Protein AF-A0A7K6KSQ8-F1 (afdb_monomer_lite)

Foldseek 3Di:
DPDPPPDPDPDVVVVVVQCVQQQKDWDPPPQPPPPPPDPDRDTDIDDPLDDDVCVVSVVVRDGCDPVCVPVDPNRPPPDPPPPPDDDD

InterPro domains:
  IPR000232 Heat shock factor (HSF)-type, DNA-binding [PF00447] (4-64)
  IPR036388 Winged helix-like DNA-binding domain superfamily [G3DSA:1.10.10.10] (2-66)
  IPR036390 Winged helix DNA-binding domain superfamily [SSF46785] (4-64)

pLDDT: mean 73.73, std 18.73, range [43.78, 95.0]

Radius of gyration: 16.79 Å; chains: 1; bounding box: 37×59×32 Å

Organism: NCBI:txid979223

Structure (mmCIF, N/CA/C/O backbone):
data_AF-A0A7K6KSQ8-F1
#
_entry.id   AF-A0A7K6KSQ8-F1
#
loop_
_atom_site.group_PDB
_atom_site.id
_atom_site.type_symbol
_atom_site.label_atom_id
_atom_site.label_alt_id
_atom_site.label_comp_id
_atom_site.label_asym_id
_atom_site.label_entity_id
_atom_site.label_seq_id
_atom_site.pdbx_PDB_ins_code
_atom_site.Cartn_x
_atom_site.Cartn_y
_atom_site.Cartn_z
_atom_site.occupancy
_atom_site.B_iso_or_equiv
_atom_site.auth_seq_id
_atom_site.auth_comp_id
_atom_site.auth_asym_id
_atom_site.auth_atom_id
_atom_site.pdbx_PDB_model_num
ATOM 1 N N . GLY A 1 1 ? 0.872 25.126 -4.473 1.00 43.88 1 GLY A N 1
ATOM 2 C CA . GLY A 1 1 ? 1.689 25.080 -3.242 1.00 43.88 1 GLY A CA 1
ATOM 3 C C . GLY A 1 1 ? 2.205 23.670 -3.025 1.00 43.88 1 GLY A C 1
ATOM 4 O O . GLY A 1 1 ? 1.530 22.748 -3.476 1.00 43.88 1 GLY A O 1
ATOM 5 N N . PRO A 1 2 ?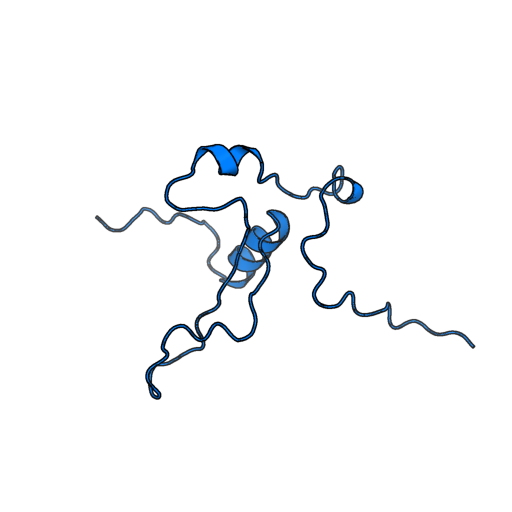 3.380 23.471 -2.401 1.00 50.12 2 PRO A N 1
ATOM 6 C CA . PRO A 1 2 ? 3.882 22.130 -2.114 1.00 50.12 2 PRO A CA 1
ATOM 7 C C . PRO A 1 2 ? 2.867 21.393 -1.235 1.00 50.12 2 PRO A C 1
ATOM 9 O O . PRO A 1 2 ? 2.323 21.973 -0.294 1.00 50.12 2 PRO A O 1
ATOM 12 N N . ALA A 1 3 ? 2.566 20.138 -1.578 1.00 52.28 3 ALA A N 1
ATOM 13 C CA . ALA A 1 3 ? 1.611 19.336 -0.825 1.00 52.28 3 ALA A CA 1
ATOM 14 C C . ALA A 1 3 ? 2.041 19.284 0.655 1.00 52.28 3 ALA A C 1
ATOM 16 O O . ALA A 1 3 ? 3.232 19.088 0.928 1.00 52.28 3 ALA A O 1
ATOM 17 N N . PRO A 1 4 ? 1.112 19.471 1.614 1.00 57.06 4 PRO A N 1
ATOM 18 C CA . PRO A 1 4 ? 1.435 19.415 3.036 1.00 57.06 4 PRO A CA 1
ATOM 19 C C . PRO A 1 4 ? 2.135 18.092 3.325 1.00 57.06 4 PRO A C 1
ATOM 21 O O . PRO A 1 4 ? 1.797 17.091 2.700 1.00 57.06 4 PRO A O 1
ATOM 24 N N . ARG A 1 5 ? 3.110 18.087 4.243 1.00 65.94 5 ARG A N 1
ATOM 25 C CA . ARG A 1 5 ? 3.863 16.897 4.680 1.00 65.94 5 ARG A CA 1
ATOM 26 C C . ARG A 1 5 ? 2.906 15.719 4.921 1.00 65.94 5 ARG A C 1
ATOM 28 O O . ARG A 1 5 ? 2.378 15.557 6.017 1.00 65.94 5 ARG A O 1
ATOM 35 N N . THR A 1 6 ? 2.678 14.902 3.891 1.00 76.56 6 THR A N 1
ATOM 36 C CA . THR A 1 6 ? 1.587 13.911 3.859 1.00 76.56 6 THR A CA 1
ATOM 37 C C . THR A 1 6 ? 1.830 12.778 4.849 1.00 76.56 6 THR A C 1
ATOM 39 O O . THR A 1 6 ? 0.901 12.095 5.277 1.00 76.56 6 THR A O 1
ATOM 42 N N . PHE A 1 7 ? 3.085 12.611 5.272 1.00 80.44 7 PHE A N 1
ATOM 43 C CA . PHE A 1 7 ? 3.505 11.630 6.254 1.00 80.44 7 PHE A CA 1
ATOM 44 C C . PHE A 1 7 ? 4.368 12.275 7.342 1.00 80.44 7 PHE A C 1
ATOM 46 O O . PHE A 1 7 ? 5.292 13.036 7.064 1.00 80.44 7 PHE A O 1
ATOM 53 N N . ARG A 1 8 ? 4.113 11.895 8.602 1.00 87.00 8 ARG A N 1
ATOM 54 C CA . ARG A 1 8 ? 4.971 12.245 9.752 1.00 87.00 8 ARG A CA 1
ATOM 55 C C . ARG A 1 8 ? 6.302 11.483 9.757 1.00 87.00 8 ARG A C 1
ATOM 57 O O . ARG A 1 8 ? 7.225 11.851 10.473 1.00 87.00 8 ARG A O 1
ATOM 64 N N . ALA A 1 9 ? 6.393 10.389 9.002 1.00 82.19 9 ALA A N 1
ATOM 65 C CA . ALA A 1 9 ? 7.590 9.565 8.950 1.00 82.19 9 ALA A CA 1
ATOM 66 C C . ALA A 1 9 ? 8.680 10.227 8.097 1.00 82.19 9 ALA A C 1
ATOM 68 O O . ALA A 1 9 ? 8.441 10.576 6.948 1.00 82.19 9 ALA A O 1
ATOM 69 N N . THR A 1 10 ? 9.891 10.316 8.641 1.00 85.38 10 THR A N 1
ATOM 70 C CA . THR A 1 10 ? 11.077 10.849 7.948 1.00 85.38 10 THR A CA 1
ATOM 71 C C . THR A 1 10 ? 11.851 9.775 7.185 1.00 85.38 10 THR A C 1
ATOM 73 O O . THR A 1 10 ? 12.580 10.068 6.246 1.00 85.38 10 THR A O 1
ATOM 76 N N . ARG A 1 11 ? 11.686 8.502 7.572 1.00 88.50 11 ARG A N 1
ATOM 77 C CA . ARG A 1 11 ? 12.386 7.364 6.963 1.00 88.50 11 ARG A CA 1
ATOM 78 C C . ARG A 1 11 ? 11.540 6.727 5.868 1.00 88.50 11 ARG A C 1
ATOM 80 O O . ARG A 1 11 ? 10.453 6.218 6.149 1.00 88.50 11 ARG A O 1
ATOM 87 N N . PHE A 1 12 ? 12.095 6.619 4.663 1.00 87.12 12 PHE A N 1
ATOM 88 C CA . PHE A 1 12 ? 11.445 5.968 3.520 1.00 87.12 12 PHE A CA 1
ATOM 89 C C . PHE A 1 12 ? 11.009 4.519 3.811 1.00 87.12 12 PHE A C 1
ATOM 91 O O . PHE A 1 12 ? 9.933 4.079 3.409 1.00 87.12 12 PHE A O 1
ATOM 98 N N . LEU A 1 13 ? 11.772 3.785 4.626 1.00 88.44 13 LEU A N 1
ATOM 99 C CA . LEU A 1 13 ? 11.412 2.422 5.031 1.00 88.44 13 LEU A CA 1
ATOM 100 C C . LEU A 1 13 ? 10.081 2.345 5.802 1.00 88.44 13 LEU A C 1
ATOM 102 O O . LEU A 1 13 ? 9.386 1.330 5.750 1.00 88.44 13 LEU A O 1
ATOM 106 N N . SER A 1 14 ? 9.690 3.412 6.507 1.00 91.88 14 SER A N 1
ATOM 107 C CA . SER A 1 14 ? 8.371 3.493 7.144 1.00 91.88 14 SER A CA 1
ATOM 108 C C . SER A 1 14 ? 7.247 3.560 6.114 1.00 91.88 14 SER A C 1
ATOM 110 O O . SER A 1 14 ? 6.217 2.919 6.318 1.00 91.88 14 SER A O 1
ATOM 112 N N . PHE A 1 15 ? 7.460 4.257 4.998 1.00 90.50 15 PHE A N 1
ATOM 113 C CA . PHE A 1 15 ? 6.521 4.296 3.879 1.00 90.50 15 PHE A CA 1
ATOM 114 C C . PHE A 1 15 ? 6.398 2.919 3.209 1.00 90.50 15 PHE A C 1
ATOM 116 O O . PHE A 1 15 ? 5.291 2.400 3.073 1.00 90.50 15 PHE A O 1
ATOM 123 N N . VAL A 1 16 ? 7.522 2.249 2.932 1.00 90.75 16 VAL A N 1
ATOM 124 C CA . VAL A 1 16 ? 7.531 0.878 2.381 1.00 90.75 16 VAL A CA 1
ATOM 125 C C . VAL A 1 16 ? 6.784 -0.111 3.284 1.00 90.75 16 VAL A C 1
ATOM 127 O O . VAL A 1 16 ? 5.982 -0.917 2.814 1.00 90.75 16 VAL A O 1
ATOM 130 N N . ARG A 1 17 ? 6.970 -0.032 4.608 1.00 90.94 17 ARG A N 1
ATOM 131 C CA . ARG A 1 17 ? 6.210 -0.872 5.552 1.00 90.94 17 ARG A CA 1
ATOM 132 C C . ARG A 1 17 ? 4.705 -0.631 5.469 1.00 90.94 17 ARG A C 1
ATOM 134 O O . ARG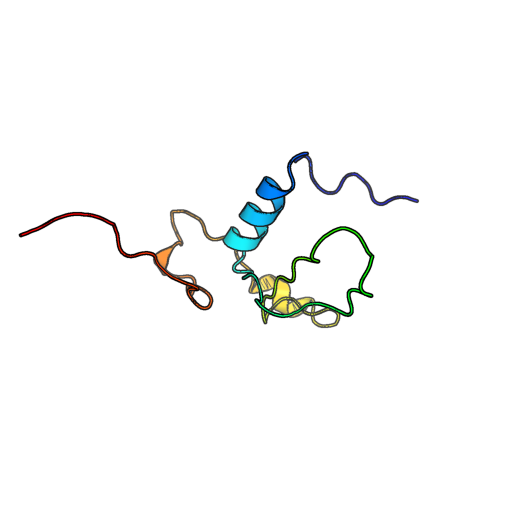 A 1 17 ? 3.935 -1.580 5.618 1.00 90.94 17 ARG A O 1
ATOM 141 N N . GLN A 1 18 ? 4.278 0.612 5.257 1.00 93.25 18 GLN A N 1
ATOM 142 C CA . GLN A 1 18 ? 2.863 0.931 5.080 1.00 93.25 18 GLN A CA 1
ATOM 143 C C . GLN A 1 18 ? 2.331 0.336 3.773 1.00 93.25 18 GLN A C 1
ATOM 145 O O . GLN A 1 18 ? 1.306 -0.338 3.822 1.00 93.25 18 GLN A O 1
ATOM 150 N N . LEU A 1 19 ? 3.058 0.463 2.658 1.00 93.31 19 LEU A N 1
ATOM 151 C CA . LEU A 1 19 ? 2.713 -0.191 1.388 1.00 93.31 19 LEU A CA 1
ATOM 152 C C . LEU A 1 19 ? 2.479 -1.700 1.571 1.00 93.31 19 LEU A C 1
ATOM 154 O O . LEU A 1 19 ? 1.414 -2.214 1.217 1.00 93.31 19 LEU A O 1
ATOM 158 N N . ASN A 1 20 ? 3.406 -2.388 2.240 1.00 91.19 20 ASN A N 1
ATOM 159 C CA . ASN A 1 20 ? 3.298 -3.826 2.502 1.00 91.19 20 ASN A CA 1
ATOM 160 C C . ASN A 1 20 ? 2.056 -4.184 3.341 1.00 91.19 20 ASN A C 1
ATOM 162 O O . ASN A 1 20 ? 1.381 -5.182 3.078 1.00 91.19 20 ASN A O 1
ATOM 166 N N . ARG A 1 21 ? 1.702 -3.364 4.343 1.00 93.00 21 ARG A N 1
ATOM 167 C CA . ARG A 1 21 ? 0.491 -3.574 5.163 1.00 93.00 21 ARG A CA 1
ATOM 168 C C . ARG A 1 21 ? -0.799 -3.422 4.360 1.00 93.00 21 ARG A C 1
ATOM 170 O O . ARG A 1 21 ? -1.791 -4.040 4.731 1.00 93.00 21 ARG A O 1
ATOM 177 N N . TYR A 1 22 ? -0.794 -2.637 3.289 1.00 93.81 22 TYR A N 1
ATOM 178 C CA . TYR A 1 22 ? -1.935 -2.462 2.386 1.00 93.81 22 TYR A CA 1
ATOM 179 C C . TYR A 1 22 ? -1.875 -3.380 1.153 1.00 93.81 22 TYR A C 1
ATOM 181 O O . TYR A 1 22 ? -2.672 -3.239 0.229 1.00 93.81 22 TYR A O 1
ATOM 189 N N . GLY A 1 23 ? -0.960 -4.355 1.141 1.00 91.50 23 GLY A N 1
ATOM 190 C CA . GLY A 1 23 ? -0.892 -5.377 0.097 1.00 91.50 23 GLY A CA 1
ATOM 191 C C . GLY A 1 23 ? -0.268 -4.908 -1.216 1.00 91.50 23 GLY A C 1
ATOM 192 O O . GLY A 1 23 ? -0.436 -5.582 -2.229 1.00 91.50 23 GLY A O 1
ATOM 193 N N . PHE A 1 24 ? 0.446 -3.782 -1.214 1.00 93.81 24 PHE A N 1
ATOM 194 C CA . PHE A 1 24 ? 1.331 -3.446 -2.324 1.00 93.81 24 PHE A CA 1
ATOM 195 C C . PHE A 1 24 ? 2.542 -4.378 -2.307 1.00 93.81 24 PHE A C 1
ATOM 197 O O . PHE A 1 24 ? 3.056 -4.717 -1.240 1.00 93.81 24 PHE A O 1
ATOM 204 N N . TYR A 1 25 ? 3.009 -4.762 -3.489 1.00 89.19 25 TYR A N 1
ATOM 205 C CA . TYR A 1 25 ? 4.218 -5.561 -3.667 1.00 89.19 25 TYR A CA 1
ATOM 206 C C . TYR A 1 25 ? 5.182 -4.850 -4.609 1.00 89.19 25 TYR A C 1
ATOM 208 O O . TYR A 1 25 ? 4.762 -4.128 -5.517 1.00 89.19 25 TYR A O 1
ATOM 216 N N . LYS A 1 26 ? 6.482 -5.047 -4.372 1.00 89.12 26 LYS A N 1
ATOM 217 C CA . LYS A 1 26 ? 7.533 -4.538 -5.252 1.00 89.12 26 LYS A CA 1
ATOM 218 C C . LYS A 1 26 ? 7.489 -5.315 -6.568 1.00 89.12 26 LYS A C 1
ATOM 220 O O . LYS A 1 26 ? 7.435 -6.541 -6.541 1.00 89.12 26 LYS A O 1
ATOM 225 N N . VAL A 1 27 ? 7.530 -4.610 -7.692 1.00 85.62 27 VAL A N 1
ATOM 226 C CA . VAL A 1 27 ? 7.625 -5.191 -9.036 1.00 85.62 27 VAL A CA 1
ATOM 227 C C . VAL A 1 27 ? 9.106 -5.231 -9.429 1.00 85.62 27 VAL A C 1
ATOM 229 O O . VAL A 1 27 ? 9.707 -4.167 -9.600 1.00 85.62 27 VAL A O 1
ATOM 232 N N . PRO A 1 28 ? 9.739 -6.416 -9.520 1.00 76.69 28 PRO A N 1
ATOM 233 C CA . PRO A 1 28 ? 11.105 -6.538 -10.022 1.00 76.69 28 PRO A CA 1
ATOM 234 C C . PRO A 1 28 ? 11.162 -6.185 -11.512 1.00 76.69 28 PRO A C 1
ATOM 236 O O . PRO A 1 28 ? 10.203 -6.431 -12.236 1.00 76.69 28 PRO A O 1
ATOM 239 N N . GLY A 1 29 ? 12.280 -5.627 -11.976 1.00 66.88 29 GLY A N 1
ATOM 240 C CA . GLY A 1 29 ? 12.525 -5.421 -13.410 1.00 66.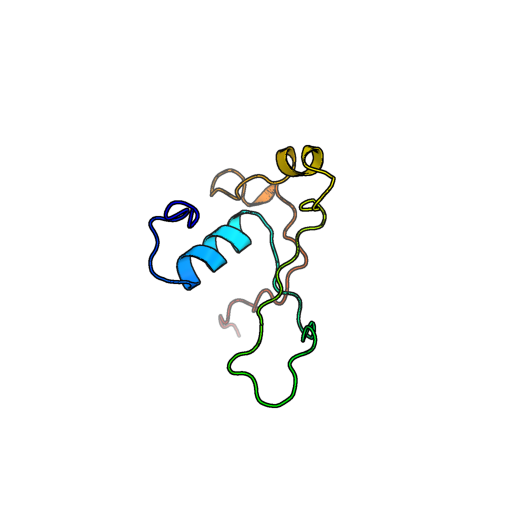88 29 GLY A CA 1
ATOM 241 C C . GLY A 1 29 ? 11.752 -4.273 -14.063 1.00 66.88 29 GLY A C 1
ATOM 242 O O . GLY A 1 29 ? 12.031 -3.950 -15.210 1.00 66.88 29 GLY A O 1
ATOM 243 N N . TRP A 1 30 ? 10.847 -3.595 -13.347 1.00 62.41 30 TRP A N 1
ATOM 244 C CA . TRP A 1 30 ? 10.307 -2.322 -13.818 1.00 62.41 30 TRP A CA 1
ATOM 245 C C . TRP A 1 30 ? 11.340 -1.222 -13.556 1.00 62.41 30 TRP A C 1
ATOM 247 O O . TRP A 1 30 ? 11.302 -0.506 -12.555 1.00 62.41 30 TRP A O 1
ATOM 257 N N . ILE A 1 31 ? 12.324 -1.149 -14.444 1.00 55.91 31 ILE A N 1
ATOM 258 C CA . ILE A 1 31 ? 13.211 -0.003 -14.592 1.00 55.91 31 ILE A CA 1
ATOM 259 C C . ILE A 1 31 ? 12.456 0.926 -15.536 1.00 55.91 31 ILE A C 1
ATOM 261 O O . ILE A 1 31 ? 12.533 0.786 -16.752 1.00 55.91 31 ILE A O 1
ATOM 265 N N . GLY A 1 32 ? 11.617 1.801 -14.983 1.00 48.97 32 GLY A N 1
ATOM 266 C CA . GLY A 1 32 ? 10.980 2.837 -15.788 1.00 48.97 32 GLY A CA 1
ATOM 267 C C . GLY A 1 32 ? 12.083 3.731 -16.330 1.00 48.97 32 GLY A C 1
ATOM 268 O O . GLY A 1 32 ? 12.638 4.479 -15.538 1.00 48.97 32 GLY A O 1
ATOM 269 N N . ALA A 1 33 ? 12.441 3.551 -17.606 1.00 49.50 33 ALA A N 1
ATOM 270 C CA . ALA A 1 33 ? 13.351 4.383 -18.394 1.00 49.50 33 ALA A CA 1
ATOM 271 C C . ALA A 1 33 ? 14.380 5.159 -17.551 1.00 49.50 33 ALA A C 1
ATOM 273 O O . ALA A 1 33 ? 14.400 6.387 -17.554 1.00 49.50 33 ALA A O 1
ATOM 274 N N . ALA A 1 34 ? 15.213 4.450 -16.784 1.00 48.38 34 ALA A N 1
ATOM 275 C CA . ALA A 1 34 ? 16.373 5.088 -16.191 1.00 48.38 34 ALA A CA 1
ATOM 276 C C . ALA A 1 34 ? 17.357 5.267 -17.342 1.00 48.38 34 ALA A C 1
ATOM 278 O O . ALA A 1 34 ? 18.008 4.313 -17.768 1.00 48.38 34 ALA A O 1
ATOM 279 N N . VAL A 1 35 ? 17.388 6.477 -17.896 1.00 48.47 35 VAL A N 1
ATOM 280 C CA . VAL A 1 35 ? 18.491 6.934 -18.737 1.00 48.47 35 VAL A CA 1
ATOM 281 C C . VAL A 1 35 ? 19.767 6.603 -17.966 1.00 48.47 35 VAL A C 1
ATOM 283 O O . VAL A 1 35 ? 19.875 6.945 -16.784 1.00 48.47 35 VAL A O 1
ATOM 286 N N . ALA A 1 36 ? 20.671 5.841 -18.581 1.00 45.19 36 ALA A N 1
ATOM 287 C CA . ALA A 1 36 ? 21.908 5.417 -17.940 1.00 45.19 36 ALA A CA 1
ATOM 288 C C . ALA A 1 36 ? 22.677 6.669 -17.490 1.00 45.19 36 ALA A C 1
ATOM 290 O O . ALA A 1 36 ? 23.210 7.397 -18.320 1.00 45.19 36 ALA A O 1
ATOM 291 N N . GLY A 1 37 ? 22.656 6.956 -16.187 1.00 51.91 37 GLY A N 1
ATOM 292 C CA . GLY A 1 37 ? 23.272 8.156 -15.622 1.00 51.91 37 GLY A CA 1
ATOM 293 C C . GLY A 1 37 ? 22.498 8.803 -14.477 1.00 51.91 37 GLY A C 1
ATOM 294 O O . GLY A 1 37 ? 23.119 9.508 -13.688 1.00 51.91 37 GLY A O 1
ATOM 295 N N . ASP A 1 38 ? 21.191 8.548 -14.331 1.00 52.47 38 ASP A N 1
ATOM 296 C CA . ASP A 1 38 ? 20.419 9.186 -13.258 1.00 52.47 38 ASP A CA 1
ATOM 297 C C . ASP A 1 38 ? 20.404 8.357 -11.961 1.00 52.47 38 ASP A C 1
ATOM 299 O O . ASP A 1 38 ? 20.233 7.132 -11.942 1.00 52.47 38 ASP A O 1
ATOM 303 N N . ALA A 1 39 ? 20.652 9.048 -10.857 1.00 50.16 39 ALA A N 1
ATOM 304 C CA . ALA A 1 39 ? 20.969 8.476 -9.564 1.00 50.16 39 ALA A CA 1
ATOM 305 C C . ALA A 1 39 ? 19.750 7.793 -8.917 1.00 50.16 39 ALA A C 1
ATOM 307 O O . ALA A 1 39 ? 18.854 8.437 -8.379 1.00 50.16 39 ALA A O 1
ATOM 308 N N . GLY A 1 40 ? 19.775 6.459 -8.867 1.00 54.84 40 GLY A N 1
ATOM 309 C CA . GLY A 1 40 ? 18.943 5.660 -7.966 1.00 54.84 40 GLY A CA 1
ATOM 310 C C . GLY A 1 40 ? 17.817 4.895 -8.658 1.00 54.84 40 GLY A C 1
ATOM 311 O O . GLY A 1 40 ? 16.908 5.454 -9.261 1.00 54.84 40 GLY A O 1
ATOM 312 N N . ALA A 1 41 ? 17.844 3.570 -8.517 1.00 68.88 41 ALA A N 1
ATOM 313 C CA . ALA A 1 41 ? 16.815 2.683 -9.042 1.00 68.88 41 ALA A CA 1
ATOM 314 C C . ALA A 1 41 ? 15.414 3.056 -8.513 1.00 68.88 41 ALA A C 1
ATOM 316 O O . ALA A 1 41 ? 15.112 2.870 -7.329 1.00 68.88 41 ALA A O 1
ATOM 317 N N . TRP A 1 42 ? 14.538 3.532 -9.400 1.00 74.88 42 TRP A N 1
ATOM 318 C CA . TRP A 1 42 ? 13.130 3.782 -9.099 1.00 74.88 42 TRP A CA 1
ATOM 319 C C . TRP A 1 42 ? 12.449 2.515 -8.564 1.00 74.88 42 TRP A C 1
ATOM 321 O O . TRP A 1 42 ? 12.479 1.446 -9.181 1.00 74.88 42 TRP A O 1
ATOM 331 N N . LEU A 1 43 ? 11.803 2.625 -7.402 1.00 83.81 43 LEU A N 1
ATOM 332 C CA . LEU A 1 43 ? 11.106 1.505 -6.776 1.00 83.81 43 LEU A CA 1
ATOM 333 C C . LEU A 1 43 ? 9.644 1.459 -7.207 1.00 83.81 43 LEU A C 1
ATOM 335 O O . LEU A 1 43 ? 8.823 2.261 -6.764 1.00 83.81 43 LEU A O 1
ATOM 339 N N . HIS A 1 44 ? 9.305 0.447 -7.996 1.00 87.38 44 HIS A N 1
ATOM 340 C CA . HIS A 1 44 ? 7.944 0.243 -8.471 1.00 87.38 44 HIS A CA 1
ATOM 341 C C . HIS A 1 44 ? 7.164 -0.674 -7.530 1.00 87.38 44 HIS A C 1
ATOM 343 O O . HIS A 1 44 ? 7.569 -1.806 -7.259 1.00 87.38 44 HIS A O 1
ATOM 349 N N . TYR A 1 45 ? 6.030 -0.176 -7.036 1.00 90.75 45 TYR A N 1
ATOM 350 C CA . TYR A 1 45 ? 5.085 -0.924 -6.210 1.00 90.75 45 TYR A CA 1
ATOM 351 C C . TYR A 1 45 ? 3.723 -0.976 -6.890 1.00 90.75 45 TYR A C 1
ATOM 353 O O . TYR A 1 45 ? 3.247 0.028 -7.416 1.00 90.75 45 TYR A O 1
ATOM 361 N N . ARG A 1 46 ? 3.068 -2.137 -6.841 1.00 91.00 46 ARG A N 1
ATOM 362 C CA . ARG A 1 46 ? 1.765 -2.351 -7.475 1.00 91.00 46 ARG A CA 1
ATOM 363 C C . ARG A 1 46 ? 0.757 -2.937 -6.496 1.00 91.00 46 ARG A C 1
ATOM 365 O O . ARG A 1 46 ? 1.088 -3.773 -5.660 1.00 91.00 46 ARG A O 1
ATOM 372 N N . ASN A 1 47 ? -0.494 -2.518 -6.653 1.00 92.69 47 ASN A N 1
ATOM 373 C CA . ASN A 1 47 ? -1.676 -3.185 -6.125 1.00 92.69 47 ASN A CA 1
ATOM 374 C C . ASN A 1 47 ? -2.754 -3.137 -7.226 1.00 92.69 47 ASN A C 1
ATOM 376 O O . ASN A 1 47 ? -3.073 -2.040 -7.678 1.00 92.69 47 ASN A O 1
ATOM 380 N N . PRO A 1 48 ? -3.331 -4.267 -7.677 1.00 92.00 48 PRO A N 1
ATOM 381 C CA . PRO A 1 48 ? -4.348 -4.279 -8.739 1.00 92.00 48 PRO A CA 1
ATOM 382 C C . PRO A 1 48 ? -5.576 -3.403 -8.453 1.00 92.00 48 PRO A C 1
ATOM 384 O O . PRO A 1 48 ? -6.277 -2.991 -9.373 1.00 92.00 48 PRO A O 1
ATOM 387 N N . ARG A 1 49 ? -5.837 -3.125 -7.171 1.00 94.44 49 ARG A N 1
ATOM 388 C CA . ARG A 1 49 ? -6.966 -2.321 -6.693 1.00 94.44 49 ARG A CA 1
ATOM 389 C C . ARG A 1 49 ? -6.617 -0.838 -6.521 1.00 94.44 49 ARG A C 1
ATOM 391 O O . ARG A 1 49 ? -7.448 -0.067 -6.066 1.00 94.44 49 ARG A O 1
ATOM 398 N N . PHE A 1 50 ? -5.390 -0.439 -6.845 1.00 95.00 50 PHE A N 1
ATOM 399 C CA . PHE A 1 50 ? -4.944 0.949 -6.838 1.00 95.00 50 PHE A CA 1
ATOM 400 C C . PHE A 1 50 ? -4.737 1.396 -8.289 1.00 95.00 50 PHE A C 1
ATOM 402 O O . PHE A 1 50 ? -3.755 1.010 -8.922 1.00 95.00 50 PHE A O 1
ATOM 409 N N . ARG A 1 51 ? -5.689 2.157 -8.843 1.00 93.75 51 ARG A N 1
ATOM 410 C CA . ARG A 1 51 ? -5.663 2.642 -10.236 1.00 93.75 51 ARG A CA 1
ATOM 411 C C . ARG A 1 51 ? -6.104 4.107 -10.288 1.00 93.75 51 ARG A C 1
ATOM 413 O O . ARG A 1 51 ? -7.032 4.475 -9.574 1.00 93.75 51 ARG A O 1
ATOM 420 N N . ARG A 1 52 ? -5.453 4.903 -11.149 1.00 92.44 52 ARG A N 1
ATOM 421 C CA . ARG A 1 52 ? -5.636 6.364 -11.274 1.00 92.44 52 ARG A CA 1
ATOM 422 C C . ARG A 1 52 ? -7.105 6.769 -11.428 1.00 92.44 52 ARG A C 1
ATOM 424 O O . ARG A 1 52 ? -7.571 7.621 -10.687 1.00 92.44 52 ARG A O 1
ATOM 431 N N . ASP A 1 53 ? -7.836 6.079 -12.296 1.00 94.62 53 ASP A N 1
ATOM 432 C CA . ASP A 1 53 ? -9.206 6.461 -12.672 1.00 94.62 53 ASP A CA 1
ATOM 433 C C . ASP A 1 53 ? -10.279 5.567 -12.024 1.00 94.62 53 ASP A C 1
ATOM 435 O O . ASP A 1 53 ? -11.425 5.526 -12.463 1.00 94.62 53 ASP A O 1
ATOM 439 N N . ARG A 1 54 ? -9.910 4.794 -10.991 1.00 94.94 54 ARG A N 1
ATOM 440 C CA . ARG A 1 54 ? -10.819 3.879 -10.276 1.00 94.94 54 ARG A CA 1
ATOM 441 C C . ARG A 1 54 ? -10.696 4.034 -8.758 1.00 94.94 54 ARG A C 1
ATOM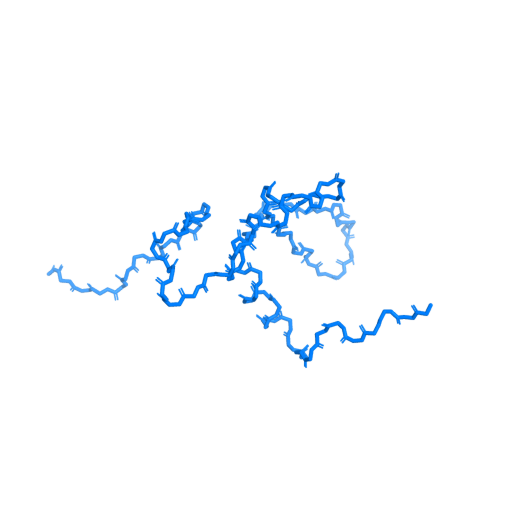 443 O O . ARG A 1 54 ? -10.213 3.117 -8.081 1.00 94.94 54 ARG A O 1
ATOM 450 N N . PRO A 1 55 ? -11.117 5.185 -8.202 1.00 94.44 55 PRO A N 1
ATOM 451 C CA . PRO A 1 55 ? -11.091 5.421 -6.760 1.00 94.44 55 PRO A CA 1
ATOM 452 C C . PRO A 1 55 ? -12.005 4.457 -5.992 1.00 94.44 55 PRO A C 1
ATOM 454 O O . PRO A 1 55 ? -11.734 4.146 -4.834 1.00 94.44 55 PRO A O 1
ATOM 457 N N . ASP A 1 56 ? -13.036 3.910 -6.641 1.00 94.94 56 ASP A N 1
ATOM 458 C CA . ASP A 1 56 ? -13.886 2.858 -6.088 1.00 94.94 56 ASP A CA 1
ATOM 459 C C . ASP A 1 56 ? -13.063 1.639 -5.648 1.00 94.94 56 ASP A C 1
ATOM 461 O O . ASP A 1 56 ? -13.311 1.059 -4.605 1.00 94.94 56 ASP A O 1
ATOM 465 N N . LEU A 1 57 ? -11.992 1.266 -6.344 1.00 93.62 57 LEU A N 1
ATOM 466 C CA . LEU A 1 57 ? -11.217 0.088 -5.950 1.00 93.62 57 LEU A CA 1
ATOM 467 C C . LEU A 1 57 ? -10.461 0.280 -4.620 1.00 93.62 57 LEU A C 1
ATOM 469 O O . LEU A 1 57 ? -10.102 -0.711 -3.972 1.00 93.62 57 LEU A O 1
ATOM 473 N N . LEU A 1 58 ? -10.291 1.525 -4.154 1.00 93.44 58 LEU A N 1
ATOM 474 C CA . LEU A 1 58 ? -9.600 1.841 -2.904 1.00 93.44 58 LEU A CA 1
ATOM 475 C C . LEU A 1 58 ? -10.316 1.271 -1.676 1.00 93.44 58 LEU A C 1
ATOM 477 O O . LEU A 1 58 ? -9.638 0.838 -0.742 1.00 93.44 58 LEU A O 1
ATOM 481 N N . PHE A 1 59 ? -11.656 1.168 -1.667 1.00 92.25 59 PHE A N 1
ATOM 482 C CA . PHE A 1 59 ? -12.370 0.613 -0.503 1.00 92.25 59 PHE A CA 1
ATOM 483 C C . PHE A 1 59 ? -11.988 -0.848 -0.230 1.00 92.25 59 PHE A C 1
ATOM 485 O O . PHE A 1 59 ? -12.085 -1.313 0.910 1.00 92.25 59 PHE A O 1
ATOM 492 N N . ARG A 1 60 ? -11.515 -1.562 -1.260 1.00 90.50 60 ARG A N 1
ATOM 493 C CA . ARG A 1 60 ? -11.066 -2.958 -1.198 1.00 90.50 60 ARG A CA 1
ATOM 494 C C . ARG A 1 60 ? -9.620 -3.106 -0.713 1.00 90.50 60 ARG A C 1
ATOM 496 O O . ARG A 1 60 ? -9.162 -4.236 -0.520 1.00 90.50 60 ARG A O 1
ATOM 503 N N . ILE A 1 61 ? -8.881 -2.010 -0.542 1.00 93.00 61 ILE A N 1
ATOM 504 C CA . ILE A 1 61 ? -7.528 -2.004 0.018 1.00 93.00 61 ILE A CA 1
ATOM 505 C C . ILE A 1 61 ? -7.647 -1.787 1.526 1.00 93.00 61 ILE A C 1
ATOM 507 O O . ILE A 1 61 ? -7.794 -0.669 2.014 1.00 93.00 61 ILE A O 1
ATOM 511 N N . LYS A 1 62 ? -7.607 -2.882 2.288 1.00 91.94 62 LYS A N 1
ATOM 512 C CA . LYS A 1 62 ? -7.672 -2.842 3.753 1.00 91.94 62 LYS A CA 1
ATOM 513 C C . LYS A 1 62 ?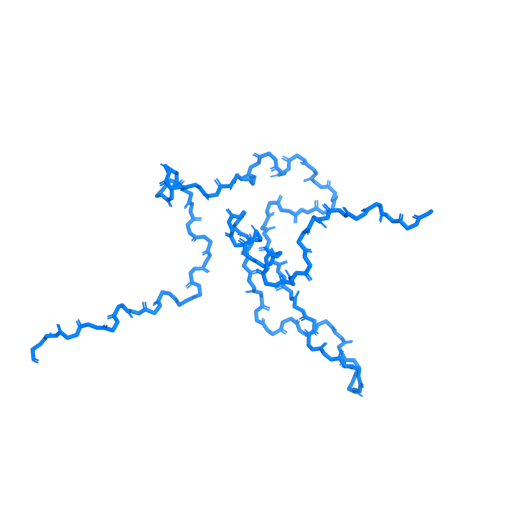 -6.307 -3.117 4.365 1.00 91.94 62 LYS A C 1
ATOM 515 O O . LYS A 1 62 ? -5.524 -3.918 3.855 1.00 91.94 62 LYS A O 1
ATOM 520 N N . ARG A 1 63 ? -6.037 -2.462 5.494 1.00 91.62 63 ARG A N 1
ATOM 521 C CA . ARG A 1 63 ? -4.814 -2.681 6.264 1.00 91.62 63 ARG A CA 1
ATOM 522 C C . ARG A 1 63 ? -4.804 -4.102 6.822 1.00 91.62 63 ARG A C 1
ATOM 524 O O . ARG A 1 63 ? -5.737 -4.511 7.510 1.00 91.62 63 ARG A O 1
ATOM 531 N N . ARG A 1 64 ? -3.705 -4.820 6.615 1.00 89.12 64 ARG A N 1
ATOM 532 C CA . ARG A 1 64 ? -3.402 -6.059 7.333 1.00 89.12 64 ARG A CA 1
ATOM 533 C C . ARG A 1 64 ? -3.087 -5.728 8.790 1.00 89.12 64 ARG A C 1
ATOM 535 O O . ARG A 1 64 ? -2.077 -5.090 9.093 1.00 89.12 64 ARG A O 1
ATOM 542 N N . THR A 1 65 ? -3.963 -6.151 9.690 1.00 87.81 65 THR A N 1
ATOM 543 C CA . THR A 1 65 ? -3.772 -6.087 11.145 1.00 87.81 65 THR A CA 1
ATOM 544 C C . THR A 1 65 ? -3.425 -7.474 11.682 1.00 87.81 65 THR A C 1
ATOM 546 O O . THR A 1 65 ? -3.508 -8.461 10.953 1.00 87.81 65 THR A O 1
ATOM 549 N N . ARG A 1 66 ? -3.031 -7.579 12.958 1.00 82.06 66 ARG A N 1
ATOM 550 C CA . ARG A 1 66 ? -2.828 -8.889 13.605 1.00 82.06 66 ARG A CA 1
ATOM 551 C C . ARG A 1 66 ? -4.111 -9.730 13.557 1.00 82.06 66 ARG A C 1
ATOM 553 O O . ARG A 1 66 ? -4.035 -10.901 13.218 1.00 82.06 66 ARG A O 1
ATOM 560 N N . ALA A 1 67 ? -5.262 -9.098 13.787 1.00 78.69 67 ALA A N 1
ATOM 561 C CA . ALA A 1 67 ? -6.574 -9.745 13.778 1.00 78.69 67 ALA A CA 1
ATOM 562 C C . ALA A 1 67 ? -7.006 -10.260 12.393 1.00 78.69 67 ALA A C 1
ATOM 564 O O . ALA A 1 67 ? -7.725 -11.246 12.306 1.00 78.69 67 ALA A O 1
ATOM 565 N N . ASN A 1 68 ? -6.561 -9.619 11.304 1.00 75.94 68 ASN A N 1
ATOM 566 C CA . ASN A 1 68 ? -7.004 -9.957 9.947 1.00 75.94 68 ASN A CA 1
ATOM 567 C C . ASN A 1 68 ? -5.876 -10.473 9.037 1.00 75.94 68 ASN A C 1
ATOM 569 O O . ASN A 1 68 ? -5.964 -10.402 7.810 1.00 75.94 68 ASN A O 1
ATOM 573 N N . ARG A 1 69 ? -4.777 -10.957 9.626 1.00 69.31 69 ARG A N 1
ATOM 574 C CA . ARG A 1 69 ? -3.589 -11.372 8.866 1.00 69.31 69 ARG A CA 1
ATOM 575 C C . ARG A 1 69 ? -3.862 -12.585 7.970 1.00 69.31 69 ARG A C 1
ATOM 577 O O . ARG A 1 69 ? -3.282 -12.661 6.896 1.00 69.31 69 ARG A O 1
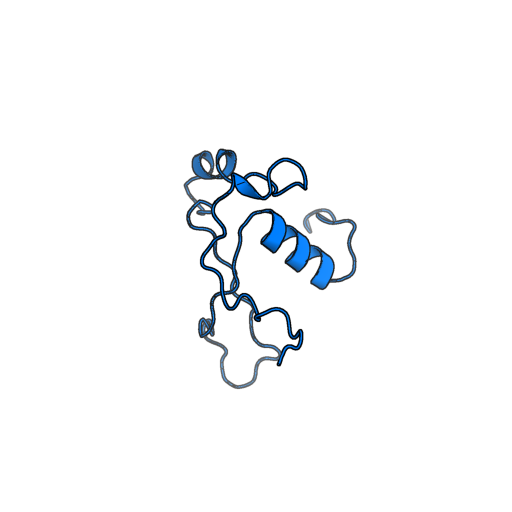ATOM 584 N N . HIS A 1 70 ? -4.763 -13.475 8.393 1.00 64.94 70 HIS A N 1
ATOM 585 C CA . HIS A 1 70 ? -5.097 -14.711 7.680 1.00 64.94 70 HIS A CA 1
ATOM 586 C C . HIS A 1 70 ? -6.213 -14.561 6.636 1.00 64.94 70 HIS A C 1
ATOM 588 O O . HIS A 1 70 ? -6.275 -15.372 5.721 1.00 64.94 70 HIS A O 1
ATOM 594 N N . ARG A 1 71 ? -7.082 -13.539 6.728 1.00 61.91 71 ARG A N 1
ATOM 595 C CA . ARG A 1 71 ? -8.218 -13.392 5.789 1.00 61.91 71 ARG A CA 1
ATOM 596 C C . ARG A 1 71 ? -7.929 -12.487 4.594 1.00 61.91 71 ARG A C 1
ATOM 598 O O . ARG A 1 71 ? -8.757 -12.375 3.695 1.00 61.91 71 ARG A O 1
ATOM 605 N N . LEU A 1 72 ? -6.785 -11.804 4.578 1.00 60.31 72 LEU A N 1
ATOM 606 C CA . LEU A 1 72 ? -6.368 -11.013 3.424 1.00 60.31 72 LEU A CA 1
ATOM 607 C C . LEU A 1 72 ? -5.429 -11.862 2.571 1.00 60.31 72 LEU A C 1
ATOM 609 O O . LEU A 1 72 ? -4.415 -12.315 3.105 1.00 60.31 72 LEU A O 1
ATOM 613 N N . PRO A 1 73 ? -5.715 -12.044 1.267 1.00 55.31 73 PRO A N 1
ATOM 614 C CA . PRO A 1 73 ? -4.844 -12.815 0.401 1.00 55.31 73 PRO A CA 1
ATOM 615 C C . PRO A 1 73 ? -3.449 -12.213 0.487 1.00 55.31 73 PRO A C 1
ATOM 617 O O . PRO A 1 73 ? -3.259 -10.998 0.308 1.00 55.31 73 PRO A O 1
ATOM 620 N N . ALA A 1 74 ? -2.482 -13.056 0.837 1.00 54.47 74 ALA A N 1
ATOM 621 C CA . ALA A 1 74 ? -1.085 -12.719 0.728 1.00 54.47 74 ALA A CA 1
ATOM 622 C C . ALA A 1 74 ? -0.832 -12.451 -0.760 1.00 54.47 74 ALA A C 1
ATOM 624 O O . ALA A 1 74 ? -0.745 -13.376 -1.556 1.00 54.47 74 ALA A O 1
ATOM 625 N N . GLY A 1 75 ? -0.854 -11.173 -1.164 1.00 54.00 75 GLY A N 1
ATOM 626 C CA . GLY A 1 75 ? -0.380 -10.745 -2.482 1.00 54.00 75 GLY A CA 1
ATOM 627 C C . GLY A 1 75 ? 0.916 -11.479 -2.834 1.00 54.00 75 GLY A C 1
ATOM 628 O O . GLY A 1 75 ? 1.645 -11.821 -1.899 1.00 54.00 75 GLY A O 1
ATOM 629 N N . PRO A 1 76 ? 1.145 -11.744 -4.134 1.00 52.72 76 PRO A N 1
ATOM 630 C CA . PRO A 1 76 ? 2.015 -12.805 -4.630 1.00 52.72 76 PRO A CA 1
ATOM 631 C C . PRO A 1 76 ? 3.281 -12.839 -3.797 1.00 52.72 76 PRO A C 1
ATOM 633 O O . PRO A 1 76 ? 4.050 -11.876 -3.768 1.00 52.72 76 PRO A O 1
ATOM 636 N N . GLU A 1 77 ? 3.387 -13.901 -3.009 1.00 48.94 77 GLU A N 1
ATOM 637 C CA . GLU A 1 77 ? 4.417 -14.060 -2.008 1.00 48.94 77 GLU A CA 1
ATOM 638 C C . GLU A 1 77 ? 5.756 -14.202 -2.712 1.00 48.94 77 GLU A C 1
ATOM 640 O O . GLU A 1 77 ? 6.223 -15.293 -3.022 1.00 48.94 77 GLU A O 1
ATOM 645 N N . GLY A 1 78 ? 6.390 -13.064 -2.978 1.00 48.47 78 GLY A N 1
ATOM 646 C CA . GLY A 1 78 ? 7.802 -13.008 -3.281 1.00 48.47 78 GLY A CA 1
ATOM 647 C C . GLY A 1 78 ? 8.550 -13.538 -2.068 1.00 48.47 78 GLY A C 1
ATOM 648 O O . GLY A 1 78 ? 8.799 -12.792 -1.125 1.00 48.47 78 GLY A O 1
ATOM 649 N N . ARG A 1 79 ? 8.873 -14.834 -2.108 1.00 50.34 79 ARG A N 1
ATOM 650 C CA . ARG A 1 79 ? 9.745 -15.550 -1.175 1.00 50.34 79 ARG A CA 1
ATOM 651 C C . ARG A 1 79 ? 9.337 -15.371 0.290 1.00 50.34 79 ARG A C 1
ATOM 653 O O . ARG A 1 79 ? 9.957 -14.609 1.034 1.00 50.34 79 ARG A O 1
ATOM 660 N N . ARG A 1 80 ? 8.390 -16.193 0.757 1.00 44.38 80 ARG A N 1
ATOM 661 C CA . ARG A 1 80 ? 8.517 -16.703 2.128 1.00 44.38 80 ARG A CA 1
ATOM 662 C C . ARG A 1 80 ? 9.868 -17.412 2.179 1.00 44.38 80 ARG A C 1
ATOM 664 O O . ARG A 1 80 ? 10.011 -18.504 1.642 1.00 44.38 80 ARG A O 1
ATOM 671 N N . ARG A 1 81 ? 10.891 -16.745 2.725 1.00 51.75 81 ARG A N 1
ATOM 672 C CA . ARG A 1 81 ? 12.098 -17.449 3.155 1.00 51.75 81 ARG A CA 1
ATOM 673 C C . ARG A 1 81 ? 11.604 -18.560 4.083 1.00 51.75 81 ARG A C 1
ATOM 675 O O . ARG A 1 81 ? 10.817 -18.235 4.981 1.00 51.75 81 ARG A O 1
ATOM 682 N N . PRO A 1 82 ? 11.980 -19.827 3.855 1.00 45.25 82 PRO A N 1
ATOM 683 C CA . PRO A 1 82 ? 11.683 -20.854 4.835 1.00 45.25 82 PRO A CA 1
ATOM 684 C C . PRO A 1 82 ? 12.254 -20.387 6.182 1.00 45.25 82 PRO A C 1
ATOM 686 O O . PRO A 1 82 ? 13.270 -19.676 6.194 1.00 45.25 82 PRO A O 1
ATOM 689 N N . PRO A 1 83 ? 11.595 -20.695 7.311 1.00 45.06 83 PRO A N 1
ATOM 690 C CA . PRO A 1 83 ? 12.245 -20.526 8.598 1.00 45.06 83 PRO A CA 1
ATOM 691 C C . PRO A 1 83 ? 13.550 -21.322 8.533 1.00 45.06 83 PRO A C 1
ATOM 693 O O . PRO A 1 83 ? 13.538 -22.530 8.318 1.00 45.06 83 PRO A O 1
ATOM 696 N N . CYS A 1 84 ? 14.682 -20.629 8.628 1.00 52.19 84 CYS A N 1
ATOM 697 C CA . CYS A 1 84 ? 15.957 -21.296 8.830 1.00 52.19 84 CYS A CA 1
ATOM 698 C C . CYS A 1 84 ? 15.891 -21.867 10.251 1.00 52.19 84 CYS A C 1
ATOM 700 O O . CYS A 1 84 ? 15.927 -21.103 11.215 1.00 52.19 84 CYS A O 1
ATOM 702 N N . GLY A 1 85 ? 15.671 -23.176 10.362 1.00 53.28 85 GLY A N 1
ATOM 703 C CA . GLY A 1 85 ? 15.437 -23.864 11.627 1.00 53.28 85 GLY A CA 1
ATOM 704 C C . GLY A 1 85 ? 15.462 -25.380 11.454 1.00 53.28 85 GLY A C 1
ATOM 705 O O . GLY A 1 85 ? 14.416 -25.990 11.287 1.00 53.28 85 GLY A O 1
ATOM 706 N N . LEU A 1 86 ? 16.682 -25.922 11.435 1.00 52.94 86 LEU A N 1
ATOM 707 C CA . LEU A 1 86 ? 17.146 -27.178 12.043 1.00 52.94 86 LEU A CA 1
ATOM 708 C C . LEU A 1 86 ? 16.122 -28.307 12.326 1.00 52.94 86 LEU A C 1
ATOM 710 O O . LEU A 1 86 ? 15.276 -28.149 13.209 1.00 52.94 86 LEU A O 1
ATOM 714 N N . GLN A 1 87 ? 16.327 -29.466 11.677 1.00 47.97 87 GLN A N 1
ATOM 715 C CA . GLN A 1 87 ? 16.326 -30.861 12.204 1.00 47.97 87 GLN A CA 1
ATOM 716 C C . GLN A 1 87 ? 16.144 -31.835 11.016 1.00 47.97 87 GLN A C 1
ATOM 718 O O . GLN A 1 87 ? 15.261 -31.600 10.196 1.00 47.97 87 GLN A O 1
ATOM 723 N N . GLN A 1 88 ? 16.915 -32.908 10.820 1.00 43.78 88 GLN A N 1
ATOM 724 C CA . GLN A 1 88 ? 17.854 -33.651 11.673 1.00 43.78 88 GLN A CA 1
ATOM 725 C C . GLN A 1 88 ? 19.183 -33.891 10.950 1.00 43.78 88 GLN A C 1
ATOM 727 O O . GLN A 1 88 ? 19.153 -33.973 9.701 1.00 43.78 88 GLN A O 1
#

Secondary structure (DSSP, 8-state):
-PPP---S--SHHHHHHHHHHTT-EE-TT------TTSSS----EE-TT--TT-GGGGGG-----STTTTTS---S-S--PPP-----

Sequence (88 aa):
GPAPRTFRATRFLSFVRQLNRYGFYKVPGWIGAAVAGDAGAWLHYRNPRFRRDRPDLLFRIKRRTRANRHRLPAGPEGRRRPPCGLQQ